Protein AF-A0AAE1U2D2-F1 (afdb_monomer)

Radius of gyration: 27.6 Å; Cα contacts (8 Å, |Δi|>4): 137; chains: 1; bounding box: 55×60×95 Å

Solvent-accessible surface area (backbone atoms only — not comparable to full-atom values): 10881 Å² total; per-residue (Å²): 141,80,88,83,80,83,82,82,84,78,82,82,79,81,81,82,78,81,80,82,78,80,83,79,73,78,79,75,81,86,69,84,78,58,71,72,62,51,48,63,61,48,75,75,65,73,87,77,73,78,90,61,97,84,72,88,67,77,56,102,72,62,47,66,44,91,69,56,68,73,55,52,52,52,40,54,52,42,50,52,50,51,72,72,45,92,54,82,14,40,41,67,72,49,60,37,75,68,49,44,68,72,34,66,42,30,30,43,99,89,66,51,39,47,51,70,27,35,49,63,21,57,77,36,52,85,33,67,46,30,68,49,70,88,49,81,59,40,60,66,72,40,25,84,48,44,53,66,42,46,20,62,74,59,73,68,54,40,101,84,62,75,80,80,76,92,125

Mean predicted aligned error: 16.48 Å

Nearest PDB structures (foldseek):
  4bg4-assembly1_A  TM=9.443E-01  e=2.187E-10  Penaeus vannamei
  4am1-assembly1_A  TM=9.510E-01  e=2.985E-10  Penaeus vannamei
  1rl9-assembly1_A  TM=9.315E-01  e=4.616E-10  Limulus polyphemus
  3m10-assembly2_B  TM=9.271E-01  e=5.228E-10  Limulus polyphemus
  7vcj-assembly1_A  TM=9.251E-01  e=1.507E-09  Daphnia magna

pLDDT: mean 75.34, std 21.2, range [31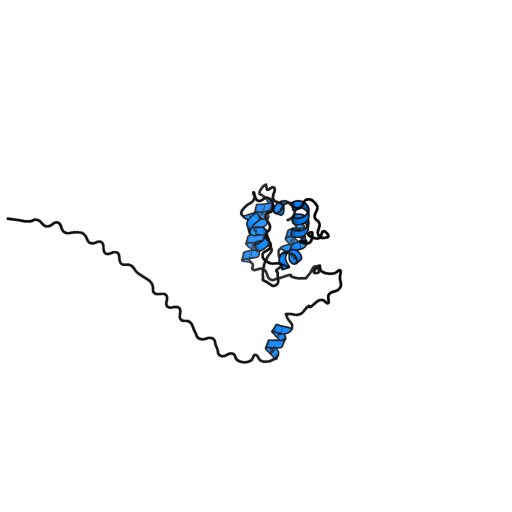.97, 97.81]

InterPro domains:
  IPR000749 ATP:guanido phosphotransferase [PTHR11547] (71-161)
  IPR022413 ATP:guanido phosphotransferase, N-terminal [PF02807] (87-150)
  IPR022413 ATP:guanido phosphotransferase, N-terminal [PS51509] (71-155)
  IPR036802 ATP:guanido phosphotransferase, N-terminal domain superfamily [G3DSA:1.10.135.10] (66-158)
  IPR036802 ATP:guanido phosphotransferase, N-terminal domain superfamily [SSF48034] (76-164)

Structure (mmCIF, N/CA/C/O backbone):
data_AF-A0AAE1U2D2-F1
#
_entry.id   AF-A0AAE1U2D2-F1
#
loop_
_atom_site.group_PDB
_atom_site.id
_atom_site.type_symbol
_atom_site.label_atom_id
_atom_site.label_alt_id
_atom_site.label_comp_id
_atom_site.label_asym_id
_atom_site.label_entity_id
_atom_site.label_seq_id
_atom_site.pdbx_PDB_ins_code
_atom_site.Cartn_x
_atom_site.Cartn_y
_atom_site.Cartn_z
_atom_site.occupancy
_atom_site.B_iso_or_equiv
_atom_site.auth_seq_id
_atom_site.auth_comp_id
_atom_site.auth_asym_id
_atom_site.auth_atom_id
_atom_site.pdbx_PDB_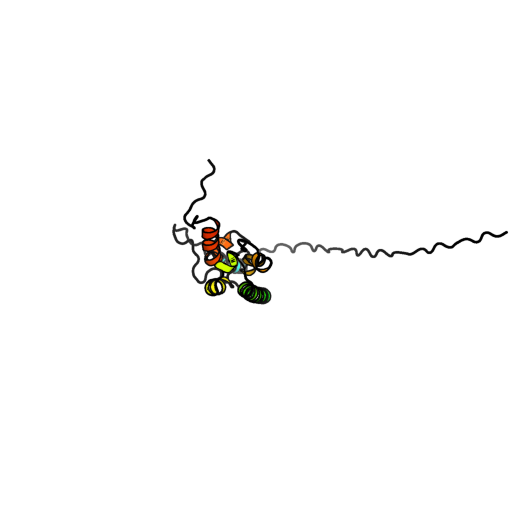model_num
ATOM 1 N N . MET A 1 1 ? 11.441 -50.354 69.994 1.00 47.31 1 MET A N 1
ATOM 2 C CA . MET A 1 1 ? 10.664 -49.147 70.373 1.00 47.31 1 MET A CA 1
ATOM 3 C C . MET A 1 1 ? 11.473 -47.948 69.880 1.00 47.31 1 MET A C 1
ATOM 5 O O . MET A 1 1 ? 12.614 -47.870 70.281 1.00 47.31 1 MET A O 1
ATOM 9 N N . ARG A 1 2 ? 11.083 -47.049 68.975 1.00 54.41 2 ARG A N 1
ATOM 10 C CA . ARG A 1 2 ? 9.817 -46.643 68.348 1.00 54.41 2 ARG A CA 1
ATOM 11 C C . ARG A 1 2 ? 10.157 -46.201 66.910 1.00 54.41 2 ARG A C 1
ATOM 13 O O . ARG A 1 2 ? 11.210 -45.615 66.691 1.00 54.41 2 ARG A O 1
ATOM 20 N N . ARG A 1 3 ? 9.289 -46.511 65.943 1.00 49.44 3 ARG A N 1
ATOM 21 C CA . ARG A 1 3 ? 9.366 -45.995 64.567 1.00 49.44 3 ARG A CA 1
ATOM 22 C C . ARG A 1 3 ? 8.829 -44.559 64.582 1.00 49.44 3 ARG A C 1
ATOM 24 O O . ARG A 1 3 ? 7.701 -44.368 65.025 1.00 49.44 3 ARG A O 1
ATOM 31 N N . CYS A 1 4 ? 9.600 -43.583 64.111 1.00 51.56 4 CYS A N 1
ATOM 32 C CA . CYS A 1 4 ? 9.091 -42.246 63.804 1.00 51.56 4 CYS A CA 1
ATOM 33 C C . CYS A 1 4 ? 8.852 -42.183 62.293 1.00 51.56 4 CYS A C 1
ATOM 35 O O . CYS A 1 4 ? 9.794 -42.238 61.507 1.00 51.56 4 CYS A O 1
ATOM 37 N N . ALA A 1 5 ? 7.576 -42.174 61.912 1.00 54.81 5 ALA A N 1
ATOM 38 C CA . ALA A 1 5 ? 7.111 -42.069 60.539 1.00 54.81 5 ALA A CA 1
ATOM 39 C C . ALA A 1 5 ? 7.209 -40.609 60.069 1.00 54.81 5 ALA A C 1
ATOM 41 O O . ALA A 1 5 ? 6.668 -39.715 60.718 1.00 54.81 5 ALA A O 1
ATOM 42 N N . GLY A 1 6 ? 7.897 -40.373 58.951 1.00 49.12 6 GLY A N 1
ATOM 43 C CA . GLY A 1 6 ? 7.838 -39.108 58.223 1.00 49.12 6 GLY A CA 1
ATOM 44 C C . GLY A 1 6 ? 6.530 -39.037 57.439 1.00 49.12 6 GLY A C 1
ATOM 45 O O . GLY A 1 6 ? 6.236 -39.924 56.642 1.00 49.12 6 GLY A O 1
ATOM 46 N N . VAL A 1 7 ? 5.730 -38.010 57.708 1.00 57.44 7 VAL A N 1
ATOM 47 C CA . VAL A 1 7 ? 4.459 -37.737 57.028 1.00 57.44 7 VAL A CA 1
ATOM 48 C C . VAL A 1 7 ? 4.761 -37.118 55.655 1.00 57.44 7 VAL A C 1
ATOM 50 O O . VAL A 1 7 ? 5.432 -36.086 55.615 1.00 57.44 7 VAL A O 1
ATOM 53 N N . PRO A 1 8 ? 4.297 -37.691 54.530 1.00 58.03 8 PRO A N 1
ATOM 54 C CA . PRO A 1 8 ? 4.425 -37.041 53.232 1.00 58.03 8 PRO A CA 1
ATOM 55 C C . PRO A 1 8 ? 3.386 -35.919 53.081 1.00 58.03 8 PRO A C 1
ATOM 57 O O . PRO A 1 8 ? 2.178 -36.144 53.158 1.00 58.03 8 PRO A O 1
ATOM 60 N N . ILE A 1 9 ? 3.872 -34.702 52.838 1.00 58.00 9 ILE A N 1
ATOM 61 C CA . ILE A 1 9 ? 3.078 -33.548 52.400 1.00 58.00 9 ILE A CA 1
ATOM 62 C C . ILE A 1 9 ? 2.506 -33.826 51.004 1.00 58.00 9 ILE A C 1
ATOM 64 O O . ILE A 1 9 ? 3.227 -33.861 50.012 1.00 58.00 9 ILE A O 1
ATOM 68 N N . THR A 1 10 ? 1.198 -34.070 50.934 1.00 56.19 10 THR A N 1
ATOM 69 C CA . THR A 1 10 ? 0.476 -34.249 49.669 1.00 56.19 10 THR A CA 1
ATOM 70 C C . THR A 1 10 ? -0.016 -32.885 49.196 1.00 56.19 10 THR A C 1
ATOM 72 O O . THR A 1 10 ? -0.953 -32.327 49.761 1.00 56.19 10 THR A O 1
ATOM 75 N N . THR A 1 11 ? 0.633 -32.332 48.173 1.00 56.34 11 THR A N 1
ATOM 76 C CA . THR A 1 11 ? 0.163 -31.140 47.458 1.00 56.34 11 THR A CA 1
ATOM 77 C C . THR A 1 11 ? -0.962 -31.553 46.511 1.00 56.34 11 THR A C 1
ATOM 79 O O . THR A 1 11 ? -0.711 -32.121 45.450 1.00 56.34 11 THR A O 1
ATOM 82 N N . THR A 1 12 ? -2.210 -31.292 46.891 1.00 55.25 12 THR A N 1
ATOM 83 C CA . THR A 1 12 ? -3.373 -31.502 46.021 1.00 55.25 12 THR A CA 1
ATOM 84 C C . THR A 1 12 ? -3.404 -30.413 44.948 1.00 55.25 12 THR A C 1
ATOM 86 O O . THR A 1 12 ? -3.748 -29.267 45.230 1.00 55.25 12 THR A O 1
ATOM 89 N N . ILE A 1 13 ? -3.036 -30.754 43.711 1.00 57.56 13 ILE A N 1
ATOM 90 C CA . ILE A 1 13 ? -3.276 -29.902 42.540 1.00 57.56 13 ILE A CA 1
ATOM 91 C C . ILE A 1 13 ? -4.712 -30.163 42.080 1.00 57.56 13 ILE A C 1
ATOM 93 O O . ILE A 1 13 ? -5.006 -31.193 41.480 1.00 57.56 13 ILE A O 1
ATOM 97 N N . THR A 1 14 ? -5.616 -29.235 42.387 1.00 55.44 14 THR A N 1
ATOM 98 C CA . THR A 1 14 ? -6.986 -29.236 41.864 1.00 55.44 14 THR A CA 1
ATOM 99 C C . THR A 1 14 ? -6.949 -28.804 40.400 1.00 55.44 14 THR A C 1
ATOM 101 O O . THR A 1 14 ? -6.824 -27.618 40.097 1.00 55.44 14 THR A O 1
ATOM 104 N N . THR A 1 15 ? -7.045 -29.754 39.472 1.00 54.75 15 THR A N 1
ATOM 105 C CA . THR A 1 15 ? -7.281 -29.457 38.057 1.00 54.75 15 THR A CA 1
ATOM 106 C C . THR A 1 15 ? -8.743 -29.058 37.864 1.00 54.75 15 THR A C 1
ATOM 108 O O . THR A 1 15 ? -9.654 -29.879 37.884 1.00 54.75 15 THR A O 1
ATOM 111 N N . ILE A 1 16 ? -8.977 -27.761 37.684 1.00 60.50 16 ILE A N 1
ATOM 112 C CA . ILE A 1 16 ? -10.243 -27.223 37.178 1.00 60.50 16 ILE A CA 1
ATOM 113 C C . ILE A 1 16 ? -10.236 -27.398 35.660 1.00 60.50 16 ILE A C 1
ATOM 115 O O . ILE A 1 16 ? -9.596 -26.634 34.941 1.00 60.50 16 ILE A O 1
ATOM 119 N N . THR A 1 17 ? -10.909 -28.433 35.164 1.00 51.81 17 THR A N 1
ATOM 120 C CA . THR A 1 17 ? -11.171 -28.589 33.729 1.00 51.81 17 THR A CA 1
ATOM 121 C C . THR A 1 17 ? -12.574 -28.068 33.446 1.00 51.81 17 THR A C 1
ATOM 123 O O . THR A 1 17 ? -13.575 -28.728 33.718 1.00 51.81 17 THR A O 1
ATOM 126 N N . THR A 1 18 ? -12.651 -26.838 32.946 1.00 51.75 18 THR A N 1
ATOM 127 C CA . THR A 1 18 ? -13.898 -26.202 32.516 1.00 51.75 18 THR A CA 1
ATOM 128 C C . THR A 1 18 ? -14.458 -26.970 31.320 1.00 51.75 18 THR A C 1
ATOM 130 O O . THR A 1 18 ? -13.858 -26.987 30.248 1.00 51.75 18 THR A O 1
ATOM 133 N N . THR A 1 19 ? -15.599 -27.634 31.498 1.00 54.75 19 THR A N 1
ATOM 134 C CA . THR A 1 19 ? -16.337 -28.252 30.390 1.00 54.75 19 THR A CA 1
ATOM 135 C C . THR A 1 19 ? -17.136 -27.157 29.689 1.00 54.75 19 THR A C 1
ATOM 137 O O . THR A 1 19 ? -18.183 -26.736 30.174 1.00 54.75 19 THR A O 1
ATOM 140 N N . THR A 1 20 ? -16.624 -26.655 28.566 1.00 54.50 20 THR A N 1
ATOM 141 C CA . THR A 1 20 ? -17.376 -25.765 27.673 1.00 54.50 20 THR A CA 1
ATOM 142 C C . THR A 1 20 ? -18.383 -26.603 26.888 1.00 54.50 20 THR A C 1
ATOM 144 O O . THR A 1 20 ? -18.056 -27.180 25.855 1.00 54.50 20 THR A O 1
ATOM 147 N N . THR A 1 21 ? -19.619 -26.688 27.376 1.00 53.06 21 THR A N 1
ATOM 148 C CA . THR A 1 21 ? -20.742 -27.211 26.589 1.00 53.06 21 THR A CA 1
ATOM 149 C C . THR A 1 21 ? -21.152 -26.149 25.569 1.00 53.06 21 THR A C 1
ATOM 151 O O . THR A 1 21 ? -21.795 -25.162 25.919 1.00 53.06 21 THR A O 1
ATOM 154 N N . ILE A 1 22 ? -20.780 -26.337 24.301 1.00 59.41 22 ILE A N 1
ATOM 155 C CA . ILE A 1 22 ? -21.344 -25.569 23.186 1.00 59.41 22 ILE A CA 1
ATOM 156 C C . ILE A 1 22 ? -22.785 -26.059 22.987 1.00 59.41 22 ILE A C 1
ATOM 158 O O . ILE A 1 22 ? -23.014 -27.161 22.491 1.00 59.41 22 ILE A O 1
ATOM 162 N N . LEU A 1 23 ? -23.769 -25.261 23.407 1.00 47.28 23 LEU A N 1
ATOM 163 C CA . LEU A 1 23 ? -25.170 -25.457 23.032 1.00 47.28 23 LEU A CA 1
ATOM 164 C C . LEU A 1 23 ? -25.312 -25.134 21.536 1.00 47.28 23 LEU A C 1
ATOM 166 O O . LEU A 1 23 ? -25.476 -23.979 21.152 1.00 47.28 23 LEU A O 1
ATOM 170 N N . GLN A 1 24 ? -25.222 -26.157 20.686 1.00 52.19 24 GLN A N 1
ATOM 171 C CA . GLN A 1 24 ? -25.564 -26.046 19.270 1.00 52.19 24 GLN A CA 1
ATOM 172 C C . GLN A 1 24 ? -27.090 -25.918 19.156 1.00 52.19 24 GLN A C 1
ATOM 174 O O . GLN A 1 24 ? -27.817 -26.900 19.308 1.00 52.19 24 GLN A O 1
ATOM 179 N N . LEU A 1 25 ? -27.588 -24.702 18.932 1.00 52.31 25 LEU A N 1
ATOM 180 C CA . LEU A 1 25 ? -29.001 -24.484 18.622 1.00 52.31 25 LEU A CA 1
ATOM 181 C C . LEU A 1 25 ? -29.307 -25.068 17.229 1.00 52.31 25 LEU A C 1
ATOM 183 O O . LEU A 1 25 ? -28.498 -24.895 16.313 1.00 52.31 25 LEU A O 1
ATOM 187 N N . PRO A 1 26 ? -30.446 -25.760 17.036 1.00 50.97 26 PRO A N 1
ATOM 188 C CA . PRO A 1 26 ? -30.850 -26.206 15.710 1.00 50.97 26 PRO A CA 1
ATOM 189 C C . PRO A 1 26 ? -31.069 -24.989 14.794 1.00 50.97 26 PRO A C 1
ATOM 191 O O . PRO A 1 26 ? -31.553 -23.955 15.267 1.00 50.97 26 PRO A O 1
ATOM 194 N N . PRO A 1 27 ? -30.729 -25.085 13.495 1.00 56.62 27 PRO A N 1
ATOM 195 C CA . PRO A 1 27 ? -30.976 -23.998 12.559 1.00 56.62 27 PRO A CA 1
ATOM 196 C C . PRO A 1 27 ? -32.480 -23.682 12.523 1.00 56.62 27 PRO A C 1
ATOM 198 O O . PRO A 1 27 ? -33.296 -24.611 12.557 1.00 56.62 27 PRO A O 1
ATOM 201 N N . PRO A 1 28 ? -32.871 -22.396 12.465 1.00 55.22 28 PRO A N 1
ATOM 202 C CA . PRO A 1 28 ? -34.274 -22.038 12.336 1.00 55.22 28 PRO A CA 1
ATOM 203 C C . PRO A 1 28 ? -34.851 -22.669 11.058 1.00 55.22 28 PRO A C 1
ATOM 205 O O . PRO A 1 28 ? -34.137 -22.781 10.055 1.00 55.22 28 PRO A O 1
ATOM 208 N N . PRO A 1 29 ? -36.127 -23.090 11.067 1.00 56.38 29 PRO A N 1
ATOM 209 C CA . PRO A 1 29 ? -36.767 -23.623 9.874 1.00 56.38 29 PRO A CA 1
ATOM 210 C C . PRO A 1 29 ? -36.691 -22.581 8.755 1.00 56.38 29 PRO A C 1
ATOM 212 O O . PRO A 1 29 ? -37.059 -21.422 8.951 1.00 56.38 29 PRO A O 1
ATOM 215 N N . LEU A 1 30 ? -36.185 -22.996 7.590 1.00 50.44 30 LEU A N 1
ATOM 216 C CA . LEU A 1 30 ? -36.072 -22.148 6.407 1.00 50.44 30 LEU A CA 1
ATOM 217 C C . LEU A 1 30 ? -37.475 -21.737 5.949 1.00 50.44 30 LEU A C 1
ATOM 219 O O . LEU A 1 30 ? -38.161 -22.479 5.248 1.00 50.44 30 LEU A O 1
ATOM 223 N N . HIS A 1 31 ? -37.910 -20.551 6.362 1.00 56.72 31 HIS A N 1
ATOM 224 C CA . HIS A 1 31 ? -39.082 -19.905 5.793 1.00 56.72 31 HIS A CA 1
ATOM 225 C C . HIS A 1 31 ? -38.693 -19.333 4.419 1.00 56.72 31 HIS A C 1
ATOM 227 O O . HIS A 1 31 ? -37.670 -18.648 4.331 1.00 56.72 31 HIS A O 1
ATOM 233 N N . PRO A 1 32 ? -39.468 -19.568 3.343 1.00 61.09 32 PRO A N 1
ATOM 234 C CA . PRO A 1 32 ? -39.239 -18.892 2.071 1.00 61.09 32 PRO A CA 1
ATOM 235 C C . PRO A 1 32 ? -39.298 -17.375 2.283 1.00 61.09 32 PRO A C 1
ATOM 237 O O . PRO A 1 32 ? -40.272 -16.863 2.840 1.00 61.09 32 PRO A O 1
ATOM 240 N N . LEU A 1 33 ? -38.248 -16.661 1.875 1.00 54.12 33 LEU A N 1
ATOM 241 C CA . LEU A 1 33 ? -38.213 -15.202 1.945 1.00 54.12 33 LEU A CA 1
ATOM 242 C C . LEU A 1 33 ? -39.309 -14.619 1.045 1.00 54.12 33 LEU A C 1
ATOM 244 O O . LEU A 1 33 ? -39.501 -15.057 -0.089 1.00 54.12 33 LEU A O 1
ATOM 248 N N . LEU A 1 34 ? -40.027 -13.618 1.558 1.00 50.84 34 LEU A N 1
ATOM 249 C CA . LEU A 1 34 ? -41.009 -12.868 0.779 1.00 50.84 34 LEU A CA 1
ATOM 250 C C . LEU A 1 34 ? -40.313 -12.181 -0.418 1.00 50.84 34 LEU A C 1
ATOM 252 O O . LEU A 1 34 ? -39.222 -11.629 -0.240 1.00 50.84 34 LEU A O 1
ATOM 256 N N . PRO A 1 35 ? -40.942 -12.137 -1.610 1.00 54.31 35 PRO A N 1
ATOM 257 C CA . PRO A 1 35 ? -40.322 -11.632 -2.844 1.00 54.31 35 PRO A CA 1
ATOM 258 C C . PRO A 1 35 ? -39.718 -10.220 -2.742 1.00 54.31 35 PRO A C 1
ATOM 260 O O . PRO A 1 35 ? -38.750 -9.903 -3.428 1.00 54.31 35 PRO A O 1
ATOM 263 N N . SER A 1 36 ? -40.244 -9.370 -1.857 1.00 47.50 36 SER A N 1
ATOM 264 C CA . SER A 1 36 ? -39.773 -7.994 -1.646 1.00 47.50 36 SER A CA 1
ATOM 265 C C . SER A 1 36 ? -38.420 -7.892 -0.927 1.00 47.50 36 SER A C 1
ATOM 267 O O . SER A 1 36 ? -37.679 -6.932 -1.154 1.00 47.50 36 SER A O 1
ATOM 269 N N . GLN A 1 37 ? -38.069 -8.883 -0.100 1.00 50.56 37 GLN A N 1
ATOM 270 C CA . GLN A 1 37 ? -36.742 -9.001 0.525 1.00 50.56 37 GLN A CA 1
ATOM 271 C C . GLN A 1 37 ? -35.722 -9.565 -0.473 1.00 50.56 37 GLN A C 1
ATOM 273 O O . GLN A 1 37 ? -34.566 -9.152 -0.495 1.00 50.56 37 GLN A O 1
ATOM 278 N N . GLN A 1 38 ? -36.180 -10.437 -1.375 1.00 52.25 38 GLN A N 1
ATOM 279 C CA . GLN A 1 38 ? -35.369 -10.947 -2.477 1.00 52.25 38 GLN A CA 1
ATOM 280 C C . GLN A 1 38 ? -35.006 -9.833 -3.466 1.00 52.25 38 GLN A C 1
ATOM 282 O O . GLN A 1 38 ? -33.873 -9.776 -3.929 1.00 52.25 38 GLN A O 1
ATOM 287 N N . GLN A 1 39 ? -35.922 -8.893 -3.723 1.00 46.34 39 GLN A N 1
ATOM 288 C CA . GLN A 1 39 ? -35.641 -7.738 -4.576 1.00 46.34 39 GLN A CA 1
ATOM 289 C C . GLN A 1 39 ? -34.572 -6.810 -3.993 1.00 46.34 39 GLN A C 1
ATOM 291 O O . GLN A 1 39 ? -33.722 -6.389 -4.763 1.00 46.34 39 GLN A O 1
ATOM 296 N N . HIS A 1 40 ? -34.550 -6.554 -2.677 1.00 45.09 40 HIS A N 1
ATOM 297 C CA . HIS A 1 40 ? -33.518 -5.712 -2.041 1.00 45.09 40 HIS A CA 1
ATOM 298 C C . HIS A 1 40 ? -32.123 -6.364 -1.986 1.00 45.09 40 HIS A C 1
ATOM 300 O O . HIS A 1 40 ? -31.103 -5.677 -1.947 1.00 45.09 40 HIS A O 1
ATOM 306 N N . GLN A 1 41 ? -32.064 -7.696 -1.997 1.00 47.28 41 GLN A N 1
ATOM 307 C CA . GLN A 1 41 ? -30.797 -8.428 -2.062 1.00 47.28 41 GLN A CA 1
ATOM 308 C C . GLN A 1 41 ? -30.328 -8.659 -3.513 1.00 47.28 41 GLN A C 1
ATOM 310 O O . GLN A 1 41 ? -29.132 -8.796 -3.768 1.00 47.28 41 GLN A O 1
ATOM 315 N N . TYR A 1 42 ? -31.265 -8.664 -4.468 1.00 34.84 42 TYR A N 1
ATOM 316 C CA . TYR A 1 42 ? -31.001 -8.812 -5.901 1.00 34.84 42 TYR A CA 1
ATOM 317 C C . TYR A 1 42 ? -30.619 -7.484 -6.572 1.00 34.84 42 TYR A C 1
ATOM 319 O O . TYR A 1 42 ? -29.761 -7.458 -7.447 1.00 34.84 42 TYR A O 1
ATOM 327 N N . ASN A 1 43 ? -31.184 -6.357 -6.136 1.00 48.38 43 ASN A N 1
ATOM 328 C CA . ASN A 1 43 ? -30.872 -5.039 -6.703 1.00 48.38 43 ASN A CA 1
ATOM 329 C C . ASN A 1 43 ? -29.582 -4.400 -6.149 1.00 48.38 43 ASN A C 1
ATOM 331 O O . ASN A 1 43 ? -29.167 -3.361 -6.652 1.00 48.38 43 ASN A O 1
ATOM 335 N N . SER A 1 44 ? -28.919 -5.031 -5.178 1.00 48.50 44 SER A N 1
ATOM 336 C CA . SER A 1 44 ? -27.567 -4.666 -4.730 1.00 48.50 44 SER A CA 1
ATOM 337 C C . SER A 1 44 ? -26.460 -5.480 -5.418 1.00 48.50 44 SER A C 1
ATOM 339 O O . SER A 1 44 ? -25.287 -5.178 -5.233 1.00 48.50 44 SER A O 1
ATOM 341 N N . ASN A 1 45 ? -26.808 -6.467 -6.256 1.00 50.03 45 ASN A N 1
ATOM 342 C CA . ASN A 1 45 ? -25.851 -7.368 -6.902 1.00 50.03 45 ASN A CA 1
ATOM 343 C C . ASN A 1 45 ? -26.204 -7.640 -8.370 1.00 50.03 45 ASN A C 1
ATOM 345 O O . ASN A 1 45 ? -26.511 -8.770 -8.713 1.00 50.03 45 ASN A O 1
ATOM 349 N N . THR A 1 46 ? -26.130 -6.630 -9.238 1.00 45.19 46 THR A N 1
ATOM 350 C CA . THR A 1 46 ? -25.739 -6.808 -10.651 1.00 45.19 46 THR A CA 1
ATOM 351 C C . THR A 1 46 ? -25.531 -5.439 -11.292 1.00 45.19 46 THR A C 1
ATOM 353 O O . THR A 1 46 ? -26.443 -4.886 -11.902 1.00 45.19 46 THR A O 1
ATOM 356 N N . HIS A 1 47 ? -24.307 -4.924 -11.230 1.00 43.16 47 HIS A N 1
ATOM 357 C CA . HIS A 1 47 ? -23.776 -4.150 -12.351 1.00 43.16 47 HIS A CA 1
ATOM 358 C C . HIS A 1 47 ? -22.893 -5.092 -13.164 1.00 43.16 47 HIS A C 1
ATOM 360 O O . HIS A 1 47 ? -21.669 -5.024 -13.123 1.00 43.16 47 HIS A O 1
ATOM 366 N N . LEU A 1 48 ? -23.519 -6.063 -13.838 1.00 43.12 48 LEU A N 1
ATOM 367 C CA . LEU A 1 48 ? -22.812 -6.856 -14.839 1.00 43.12 48 LEU A CA 1
ATOM 368 C C . LEU A 1 48 ? -22.601 -5.957 -16.055 1.00 43.12 48 LEU A C 1
ATOM 370 O O . LEU A 1 48 ? -23.445 -5.881 -16.949 1.00 43.12 48 LEU A O 1
ATOM 374 N N . HIS A 1 49 ? -21.482 -5.235 -16.045 1.00 41.03 49 HIS A N 1
ATOM 375 C CA . HIS A 1 49 ? -21.014 -4.490 -17.202 1.00 41.03 49 HIS A CA 1
ATOM 376 C C . HIS A 1 49 ? -20.796 -5.474 -18.353 1.00 41.03 49 HIS A C 1
ATOM 378 O O . HIS A 1 49 ? -20.015 -6.423 -18.250 1.00 41.03 49 HIS A O 1
ATOM 384 N N . GLN A 1 50 ? -21.523 -5.263 -19.448 1.00 35.25 50 GLN A N 1
ATOM 385 C CA . GLN A 1 50 ? -21.358 -6.030 -20.673 1.00 35.25 50 GLN A CA 1
ATOM 386 C C . GLN A 1 50 ? -19.913 -5.905 -21.160 1.00 35.25 50 GLN A C 1
ATOM 388 O O . GLN A 1 50 ? -19.340 -4.818 -21.222 1.00 35.25 50 GLN A O 1
ATOM 393 N N . HIS A 1 51 ? -19.334 -7.060 -21.463 1.00 31.97 51 HIS A N 1
ATOM 394 C CA . HIS A 1 51 ? -17.928 -7.256 -21.770 1.00 31.97 51 HIS A CA 1
ATOM 395 C C . HIS A 1 51 ? -17.593 -6.670 -23.152 1.00 31.97 51 HIS A C 1
ATOM 397 O O . HIS A 1 51 ? -17.692 -7.351 -24.172 1.00 31.97 51 HIS A O 1
ATOM 403 N N . LEU A 1 52 ? -17.217 -5.389 -23.189 1.00 32.75 52 LEU A N 1
ATOM 404 C CA . LEU A 1 52 ? -16.507 -4.791 -24.318 1.00 32.75 52 LEU A CA 1
ATOM 405 C C . LEU A 1 52 ? -14.993 -4.931 -24.078 1.00 32.75 52 LEU A C 1
ATOM 407 O O . LEU A 1 52 ? -14.526 -4.636 -22.974 1.00 32.75 52 LEU A O 1
ATOM 411 N N . PRO A 1 53 ? -14.198 -5.354 -25.078 1.00 35.38 53 PRO A N 1
ATOM 412 C CA . PRO A 1 53 ? -12.747 -5.400 -24.944 1.00 35.38 53 PRO A CA 1
ATOM 413 C C . PRO A 1 53 ? -12.206 -3.964 -24.878 1.00 35.38 53 PRO A C 1
ATOM 415 O O . PRO A 1 53 ? -12.107 -3.289 -25.900 1.00 35.38 53 PRO A O 1
ATOM 418 N N . GLY A 1 54 ? -11.888 -3.476 -23.674 1.00 40.34 54 GLY A N 1
ATOM 419 C CA . GLY A 1 54 ? -11.209 -2.185 -23.498 1.00 40.34 54 GLY A CA 1
ATOM 420 C C . GLY A 1 54 ? -11.538 -1.367 -22.245 1.00 40.34 54 GLY A C 1
ATOM 421 O O . GLY A 1 54 ? -10.861 -0.371 -22.015 1.00 40.34 54 GLY A O 1
ATOM 422 N N . THR A 1 55 ? -12.517 -1.748 -21.416 1.00 34.75 55 THR A N 1
ATOM 423 C CA . THR A 1 55 ? -12.911 -0.957 -20.225 1.00 34.75 55 THR A CA 1
ATOM 424 C C . THR A 1 55 ? -12.940 -1.798 -18.944 1.00 34.75 55 THR A C 1
ATOM 426 O O . THR A 1 55 ? -13.939 -1.841 -18.237 1.00 34.75 55 THR A O 1
ATOM 429 N N . TYR A 1 56 ? -11.848 -2.504 -18.642 1.00 42.53 56 TYR A N 1
ATOM 430 C CA . TYR A 1 56 ? -11.707 -3.307 -17.412 1.00 42.53 56 TYR A CA 1
ATOM 431 C C . TYR A 1 56 ? -11.276 -2.482 -16.181 1.00 42.53 56 TYR A C 1
ATOM 433 O O . TYR A 1 56 ? -10.957 -3.013 -15.123 1.00 42.53 56 TYR A O 1
ATOM 441 N N . TYR A 1 57 ? -11.247 -1.161 -16.307 1.00 46.47 57 TYR A N 1
ATOM 442 C CA . TYR A 1 57 ? -10.780 -0.267 -15.263 1.00 46.47 57 TYR A CA 1
ATOM 443 C C . TYR A 1 57 ? -11.982 0.453 -14.659 1.00 46.47 57 TYR A C 1
ATOM 445 O O . TYR A 1 57 ? -12.543 1.341 -15.296 1.00 46.47 57 TYR A O 1
ATOM 453 N N . GLY A 1 58 ? -12.372 0.046 -13.445 1.00 53.41 58 GLY A N 1
ATOM 454 C CA . GLY A 1 58 ? -13.407 0.717 -12.654 1.00 53.41 58 GLY A CA 1
ATOM 455 C C . GLY A 1 58 ? -13.179 2.230 -12.603 1.00 53.41 58 GLY A C 1
ATOM 456 O O . GLY A 1 58 ? -12.026 2.691 -12.571 1.00 53.41 58 GLY A O 1
ATOM 457 N N . GLY A 1 59 ? -14.280 2.976 -12.678 1.00 55.00 59 GLY A N 1
ATOM 458 C CA . GLY A 1 59 ? -14.319 4.430 -12.628 1.00 55.00 59 GLY A CA 1
ATOM 459 C C . GLY A 1 59 ? -13.938 4.975 -11.253 1.00 55.00 59 GLY A C 1
ATOM 460 O O . GLY A 1 59 ? -13.796 4.239 -10.279 1.00 55.00 59 GLY A O 1
ATOM 461 N N . GLU A 1 60 ? -13.781 6.296 -11.163 1.00 58.59 60 GLU A N 1
ATOM 462 C CA . GLU A 1 60 ? -13.291 6.979 -9.957 1.00 58.59 60 GLU A CA 1
ATOM 463 C C . GLU A 1 60 ? -14.165 6.745 -8.708 1.00 58.59 60 GLU A C 1
ATOM 465 O O . GLU A 1 60 ? -13.688 6.926 -7.591 1.00 58.59 60 GLU A O 1
ATOM 470 N N . GLU A 1 61 ? -15.400 6.265 -8.852 1.00 61.16 61 GLU A N 1
ATOM 471 C CA . GLU A 1 61 ? -16.326 6.000 -7.741 1.00 61.16 61 GLU A CA 1
ATOM 472 C C . GLU A 1 61 ? -16.510 4.501 -7.427 1.00 61.16 61 GLU A C 1
ATOM 474 O O . GLU A 1 61 ? -17.048 4.154 -6.375 1.00 61.16 61 GLU A O 1
ATOM 479 N N . ASP A 1 62 ? -15.997 3.599 -8.272 1.00 63.50 62 ASP A N 1
ATOM 480 C CA . ASP A 1 62 ? -16.224 2.156 -8.131 1.00 63.50 62 ASP A CA 1
ATOM 481 C C . ASP A 1 62 ? -15.441 1.565 -6.943 1.00 63.50 62 ASP A C 1
ATOM 483 O O . ASP A 1 62 ? -14.255 1.836 -6.752 1.00 63.50 62 ASP A O 1
ATOM 487 N N . GLY A 1 63 ? -16.101 0.760 -6.106 1.00 67.00 63 GLY A N 1
ATOM 488 C CA . GLY A 1 63 ? -15.467 0.093 -4.958 1.00 67.00 63 GLY A CA 1
ATOM 489 C C . GLY A 1 63 ? -15.189 0.993 -3.752 1.00 67.00 63 GLY A C 1
ATOM 490 O O . GLY A 1 63 ? -14.413 0.628 -2.870 1.00 67.00 63 GLY A O 1
ATOM 491 N N . MET A 1 64 ? -15.803 2.177 -3.684 1.00 77.12 64 MET A N 1
ATOM 492 C CA . MET A 1 64 ? -15.761 3.011 -2.486 1.00 77.12 64 MET A CA 1
ATOM 493 C C . MET A 1 64 ? -16.647 2.403 -1.390 1.00 77.12 64 MET A C 1
ATOM 495 O O . MET A 1 64 ? -17.874 2.424 -1.479 1.00 77.12 64 MET A O 1
ATOM 499 N N . GLY A 1 65 ? -16.023 1.845 -0.353 1.00 79.94 65 GLY A N 1
ATOM 500 C CA . GLY A 1 65 ? -16.711 1.138 0.725 1.00 79.94 65 GLY A CA 1
ATOM 501 C C . GLY A 1 65 ? -16.658 1.871 2.063 1.00 79.94 65 GLY A C 1
ATOM 502 O O . GLY A 1 65 ? -15.878 2.801 2.284 1.00 79.94 65 GLY A O 1
ATOM 503 N N . THR A 1 66 ? -17.492 1.424 3.004 1.00 84.31 66 THR A N 1
ATOM 504 C CA . THR A 1 66 ? -17.396 1.876 4.397 1.00 84.31 66 THR A CA 1
ATOM 505 C C . THR A 1 66 ? -16.283 1.096 5.086 1.00 84.31 66 THR A C 1
ATOM 507 O O . THR A 1 66 ? -16.455 -0.071 5.427 1.00 84.31 66 THR A O 1
ATOM 510 N N . VAL A 1 67 ? -15.139 1.744 5.302 1.00 88.62 67 VAL A N 1
ATOM 511 C CA . VAL A 1 67 ? -14.038 1.189 6.096 1.00 88.62 67 VAL A CA 1
ATOM 512 C C . VAL A 1 67 ? -14.291 1.502 7.579 1.00 88.62 67 VAL A C 1
ATOM 514 O O . VAL A 1 67 ? -14.519 2.668 7.910 1.00 88.62 67 VAL A O 1
ATOM 517 N N . PRO A 1 68 ? -14.248 0.508 8.487 1.00 91.50 68 PRO A N 1
ATOM 518 C CA . PRO A 1 68 ? -14.367 0.740 9.923 1.00 91.50 68 PRO A CA 1
ATOM 519 C C . PRO A 1 68 ? -13.362 1.780 10.435 1.00 91.50 68 PRO A C 1
ATOM 521 O O . PRO A 1 68 ? -12.185 1.744 10.075 1.00 91.50 68 PRO A O 1
ATOM 524 N N . GLU A 1 69 ? -13.794 2.653 11.347 1.00 93.31 69 GLU A N 1
ATOM 525 C CA . GLU A 1 69 ? -12.963 3.741 11.891 1.00 93.31 69 GLU A CA 1
ATOM 526 C C . GLU A 1 69 ? -11.642 3.233 12.495 1.00 93.31 69 GLU A C 1
ATOM 528 O O . GLU A 1 69 ? -10.579 3.814 12.296 1.00 93.31 69 GLU A O 1
ATOM 533 N N . ALA A 1 70 ? -11.682 2.082 13.175 1.00 94.94 70 ALA A N 1
ATOM 534 C CA . ALA A 1 70 ? -10.488 1.455 13.735 1.00 94.94 70 ALA A CA 1
ATOM 535 C C . ALA A 1 70 ? -9.460 1.058 12.658 1.00 94.94 70 ALA A C 1
ATOM 537 O O . ALA A 1 70 ? -8.257 1.156 12.898 1.00 94.94 70 ALA A O 1
ATOM 538 N N . ILE A 1 71 ? -9.918 0.628 11.477 1.00 94.81 71 ILE A N 1
ATOM 539 C CA . ILE A 1 71 ? -9.051 0.280 10.343 1.00 94.81 71 ILE A CA 1
ATOM 540 C C . ILE A 1 71 ? -8.481 1.554 9.719 1.00 94.81 71 ILE A C 1
ATOM 542 O O . ILE A 1 71 ? -7.271 1.626 9.521 1.00 94.81 71 ILE A O 1
ATOM 546 N N . MET A 1 72 ? -9.311 2.580 9.499 1.00 94.62 72 MET A N 1
ATOM 547 C CA . MET A 1 72 ? -8.862 3.882 8.981 1.00 94.62 72 MET A CA 1
ATOM 548 C C . MET A 1 72 ? -7.778 4.504 9.864 1.00 94.62 72 MET A C 1
ATOM 550 O O . MET A 1 72 ? -6.732 4.914 9.364 1.00 94.62 72 MET A O 1
ATOM 554 N N . LYS A 1 73 ? -7.976 4.499 11.185 1.00 96.50 73 LYS A N 1
ATOM 555 C CA . LYS A 1 73 ? -6.991 5.014 12.142 1.00 96.50 73 LYS A CA 1
ATOM 556 C C . LYS A 1 73 ? -5.658 4.266 12.058 1.00 96.50 73 LYS A C 1
ATOM 558 O O . LYS A 1 73 ? -4.610 4.901 11.968 1.00 96.50 73 LYS A O 1
ATOM 563 N N . ARG A 1 74 ? -5.687 2.927 12.042 1.00 96.62 74 ARG A N 1
ATOM 564 C CA . ARG A 1 74 ? -4.468 2.103 11.908 1.00 96.62 74 ARG A CA 1
ATOM 565 C C . ARG A 1 74 ? -3.773 2.331 10.568 1.00 96.62 74 ARG A C 1
ATOM 567 O O . ARG A 1 74 ? -2.548 2.364 10.519 1.00 96.62 74 ARG A O 1
ATOM 574 N N . LEU A 1 75 ? -4.548 2.508 9.502 1.00 96.94 75 LEU A N 1
ATOM 575 C CA . LEU A 1 75 ? -4.044 2.791 8.165 1.00 96.94 75 LEU A CA 1
ATOM 576 C C . LEU A 1 75 ? -3.318 4.143 8.107 1.00 96.94 75 LEU A C 1
ATOM 578 O O . LEU A 1 75 ? -2.207 4.212 7.588 1.00 96.94 75 LEU A O 1
ATOM 582 N N . GLU A 1 76 ? -3.903 5.206 8.662 1.00 96.81 76 GLU A N 1
ATOM 583 C CA . GLU A 1 76 ? -3.281 6.538 8.681 1.00 96.81 76 GLU A CA 1
ATOM 584 C C . GLU A 1 76 ? -2.043 6.599 9.588 1.00 96.81 76 GLU A C 1
ATOM 586 O O . GLU A 1 76 ? -1.031 7.200 9.216 1.00 96.81 76 GLU A O 1
ATOM 591 N N . GLU A 1 77 ? -2.087 5.947 10.753 1.00 97.25 77 GLU A N 1
ATOM 592 C CA . GLU A 1 77 ? -0.930 5.815 11.648 1.00 97.25 77 GLU A CA 1
ATOM 593 C C . GLU A 1 77 ? 0.214 5.054 10.971 1.00 97.25 77 GLU A C 1
ATOM 595 O O . GLU A 1 77 ? 1.337 5.560 10.915 1.00 97.25 77 GLU A O 1
ATOM 600 N N . GLY A 1 78 ? -0.086 3.896 10.381 1.00 96.50 78 GLY A N 1
ATOM 601 C CA . GLY A 1 78 ? 0.891 3.086 9.662 1.00 96.50 78 GLY A CA 1
ATOM 602 C C . GLY A 1 78 ? 1.481 3.809 8.453 1.00 96.50 78 GLY A C 1
ATOM 603 O O . GLY A 1 78 ? 2.693 3.788 8.249 1.00 96.50 78 GLY A O 1
ATOM 604 N N . TYR A 1 79 ? 0.660 4.532 7.688 1.00 96.38 79 TYR A N 1
ATOM 605 C CA . TYR A 1 79 ? 1.147 5.353 6.580 1.00 96.38 79 TYR A CA 1
ATOM 606 C C . TYR A 1 79 ? 2.107 6.451 7.059 1.00 96.38 79 TYR A C 1
ATOM 608 O O . TYR A 1 79 ? 3.170 6.649 6.468 1.00 96.38 79 TYR A O 1
ATOM 616 N N . ARG A 1 80 ? 1.784 7.139 8.160 1.00 96.56 80 ARG A N 1
ATOM 617 C CA . ARG A 1 80 ? 2.666 8.159 8.748 1.00 96.56 80 ARG A CA 1
ATOM 618 C C . ARG A 1 80 ? 4.014 7.566 9.173 1.00 96.56 80 ARG A C 1
ATOM 620 O O . ARG A 1 80 ? 5.054 8.161 8.893 1.00 96.56 80 ARG A O 1
ATOM 627 N N . GLU A 1 81 ? 4.006 6.403 9.818 1.00 95.31 81 GLU A N 1
ATOM 628 C CA . GLU A 1 81 ? 5.225 5.695 10.237 1.00 95.31 81 GLU A CA 1
ATOM 629 C C . GLU A 1 81 ? 6.058 5.208 9.047 1.00 95.31 81 GLU A C 1
ATOM 631 O O . GLU A 1 81 ? 7.283 5.375 9.040 1.00 95.31 81 GLU A O 1
ATOM 636 N N . LEU A 1 82 ? 5.401 4.692 8.004 1.00 94.44 82 LEU A N 1
ATOM 637 C CA . LEU A 1 82 ? 6.047 4.315 6.751 1.00 94.44 82 LEU A CA 1
ATOM 638 C C . LEU A 1 82 ? 6.747 5.517 6.116 1.00 94.44 82 LEU A C 1
ATOM 640 O O . LEU A 1 82 ? 7.883 5.388 5.667 1.00 94.44 82 LEU A O 1
ATOM 644 N N . GLN A 1 83 ? 6.117 6.696 6.098 1.00 93.88 83 GLN A N 1
ATOM 645 C CA . GLN A 1 83 ? 6.726 7.912 5.549 1.00 93.88 83 GLN A CA 1
ATOM 646 C C . GLN A 1 83 ? 7.920 8.395 6.387 1.00 93.88 83 GLN A C 1
ATOM 648 O O . GLN A 1 83 ? 8.938 8.789 5.813 1.00 93.88 83 GLN A O 1
ATOM 653 N N . ALA A 1 84 ? 7.853 8.273 7.714 1.00 94.38 84 ALA A N 1
ATOM 654 C CA . ALA A 1 84 ? 8.945 8.646 8.614 1.00 94.38 84 ALA A CA 1
ATOM 655 C C . ALA A 1 84 ? 10.151 7.686 8.555 1.00 94.38 84 ALA A C 1
ATOM 657 O O . ALA A 1 84 ? 11.293 8.116 8.713 1.00 94.38 84 ALA A O 1
ATOM 658 N N . THR A 1 85 ? 9.920 6.395 8.304 1.00 92.25 85 THR A N 1
ATOM 659 C CA . THR A 1 85 ? 10.962 5.354 8.371 1.00 92.25 85 THR A CA 1
ATOM 660 C C . THR A 1 85 ? 11.707 5.201 7.043 1.00 92.25 85 THR A C 1
ATOM 662 O O . THR A 1 85 ? 11.063 4.977 6.020 1.00 92.25 85 THR A O 1
ATOM 665 N N . PRO A 1 86 ? 13.049 5.266 6.980 1.00 91.56 86 PRO A N 1
ATOM 666 C CA . PRO A 1 86 ? 13.767 4.970 5.741 1.00 91.56 86 PRO A CA 1
ATOM 667 C C . PRO A 1 86 ? 13.549 3.502 5.339 1.00 91.56 86 PRO A C 1
ATOM 669 O O . PRO A 1 86 ? 13.839 2.591 6.105 1.00 91.56 86 PRO A O 1
ATOM 672 N N . SER A 1 87 ? 13.043 3.269 4.129 1.00 92.06 87 SER A N 1
ATOM 673 C CA . SER A 1 87 ? 12.788 1.932 3.580 1.00 92.06 87 SER A CA 1
ATOM 674 C C . SER A 1 87 ? 13.097 1.934 2.086 1.00 92.06 87 SER A C 1
ATOM 676 O O . SER A 1 87 ? 12.905 2.948 1.413 1.00 92.06 87 SER A O 1
ATOM 678 N N . LYS A 1 88 ? 13.588 0.799 1.581 1.00 93.50 88 LYS A N 1
ATOM 679 C CA . LYS A 1 88 ? 13.818 0.554 0.148 1.00 93.50 88 LYS A CA 1
ATOM 680 C C . LYS A 1 88 ? 12.661 -0.214 -0.507 1.00 93.50 88 LYS A C 1
ATOM 682 O O . LYS A 1 88 ? 12.792 -0.619 -1.655 1.00 93.50 88 LYS A O 1
ATOM 687 N N . SER A 1 89 ? 11.571 -0.439 0.228 1.00 95.75 89 SER A N 1
ATOM 688 C CA . SER A 1 89 ? 10.414 -1.188 -0.261 1.00 95.75 89 SER A CA 1
ATOM 689 C C . SER A 1 89 ? 9.744 -0.497 -1.450 1.00 95.75 89 SER A C 1
ATOM 691 O O . SER A 1 89 ? 9.606 0.732 -1.476 1.00 95.75 89 SER A O 1
ATOM 693 N N . LEU A 1 90 ? 9.258 -1.292 -2.406 1.00 96.06 90 LEU A N 1
ATOM 694 C CA . LEU A 1 90 ? 8.424 -0.782 -3.499 1.00 96.06 90 LEU A CA 1
ATOM 695 C C . LEU A 1 90 ? 7.121 -0.162 -2.976 1.00 96.06 90 LEU A C 1
ATOM 697 O O . LEU A 1 90 ? 6.674 0.852 -3.510 1.00 96.06 90 LEU A O 1
ATOM 701 N N . LEU A 1 91 ? 6.577 -0.683 -1.870 1.00 96.88 91 LEU A N 1
ATOM 702 C CA . LEU A 1 91 ? 5.470 -0.066 -1.141 1.00 96.88 91 LEU A CA 1
ATOM 703 C C . LEU A 1 91 ? 5.769 1.405 -0.828 1.00 96.88 91 LEU A C 1
ATOM 705 O O . LEU A 1 91 ? 4.974 2.272 -1.179 1.00 96.88 91 LEU A O 1
ATOM 709 N N . LYS A 1 92 ? 6.913 1.710 -0.198 1.00 96.38 92 LYS A N 1
ATOM 710 C CA . LYS A 1 92 ? 7.262 3.097 0.140 1.00 96.38 92 LYS A CA 1
ATOM 711 C C . LYS A 1 92 ? 7.485 3.961 -1.105 1.00 96.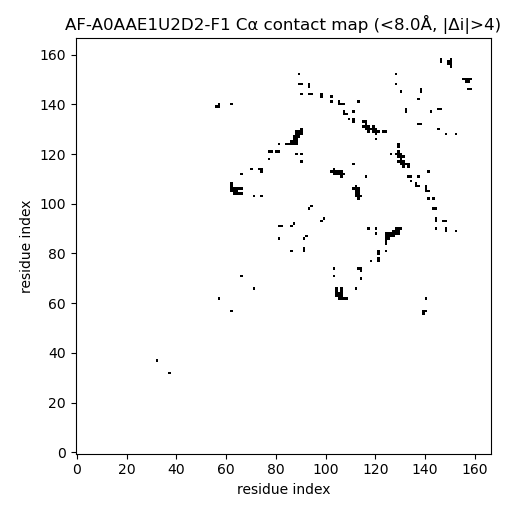38 92 LYS A C 1
ATOM 713 O O . LYS A 1 92 ? 7.156 5.145 -1.083 1.00 96.38 92 LYS A O 1
ATOM 718 N N . LYS A 1 93 ? 8.034 3.381 -2.175 1.00 96.69 93 LYS A N 1
ATOM 719 C CA . LYS A 1 93 ? 8.286 4.079 -3.443 1.00 96.69 93 LYS A CA 1
ATOM 720 C C . LYS A 1 93 ? 6.989 4.519 -4.135 1.00 96.69 93 LYS A C 1
ATOM 722 O O . LYS A 1 93 ? 6.933 5.643 -4.627 1.00 96.69 93 LYS A O 1
ATOM 727 N N . TYR A 1 94 ? 5.965 3.662 -4.156 1.00 97.25 94 TYR A N 1
ATOM 728 C CA . TYR A 1 94 ? 4.749 3.875 -4.956 1.00 97.25 94 TYR A CA 1
ATOM 729 C C . TYR A 1 94 ? 3.513 4.298 -4.160 1.00 97.25 94 TYR A C 1
ATOM 731 O O . TYR A 1 94 ? 2.622 4.938 -4.722 1.00 97.25 94 TYR A O 1
ATOM 739 N N . LEU A 1 95 ? 3.468 4.051 -2.847 1.00 97.00 95 LEU A N 1
ATOM 740 C CA . LEU A 1 95 ? 2.408 4.570 -1.981 1.00 97.00 95 LEU A CA 1
ATOM 741 C C . LEU A 1 95 ? 2.643 6.057 -1.673 1.00 97.00 95 LEU A C 1
ATOM 743 O O . LEU A 1 95 ? 2.987 6.456 -0.559 1.00 97.00 95 LEU A O 1
ATOM 747 N N . THR A 1 96 ? 2.477 6.888 -2.698 1.00 96.62 96 THR A N 1
ATOM 748 C CA . THR A 1 96 ? 2.546 8.348 -2.592 1.00 96.62 96 THR A CA 1
ATOM 749 C C . THR A 1 96 ? 1.318 8.900 -1.856 1.00 96.62 96 THR A C 1
ATOM 751 O O . THR A 1 96 ? 0.281 8.232 -1.803 1.00 96.62 96 THR A O 1
ATOM 754 N N . PRO A 1 97 ? 1.356 10.148 -1.348 1.00 95.56 97 PRO A N 1
ATOM 755 C CA . PRO A 1 97 ? 0.185 10.764 -0.721 1.00 95.56 97 PRO A CA 1
ATOM 756 C C . PRO A 1 97 ? -1.046 10.804 -1.633 1.00 95.56 97 PRO A C 1
ATOM 758 O O . PRO A 1 97 ? -2.172 10.704 -1.151 1.00 95.56 97 PRO A O 1
ATOM 761 N N . MET A 1 98 ? -0.845 10.944 -2.945 1.00 94.81 98 MET A N 1
ATOM 762 C CA . MET A 1 98 ? -1.934 10.954 -3.921 1.00 94.81 98 MET A CA 1
ATOM 763 C C . MET A 1 98 ? -2.585 9.571 -4.031 1.00 94.81 98 MET A C 1
ATOM 765 O O . MET A 1 98 ? -3.789 9.453 -3.810 1.00 94.81 98 MET A O 1
ATOM 769 N N . VAL A 1 99 ? -1.776 8.529 -4.254 1.00 95.62 99 VAL A N 1
ATOM 770 C CA . VAL A 1 99 ? -2.237 7.132 -4.349 1.00 95.62 99 VAL A CA 1
ATOM 771 C C . VAL A 1 99 ? -2.892 6.686 -3.040 1.00 95.62 99 VAL A C 1
ATOM 773 O O . VAL A 1 99 ? -3.982 6.122 -3.043 1.00 95.62 99 VAL A O 1
ATOM 776 N N . PHE A 1 100 ? -2.294 7.016 -1.892 1.00 96.44 100 PHE A N 1
ATOM 777 C CA . PHE A 1 100 ? -2.878 6.715 -0.585 1.00 96.44 100 PHE A CA 1
ATOM 778 C C . PHE A 1 100 ? -4.285 7.309 -0.434 1.00 96.44 100 PHE A C 1
ATOM 780 O O . PHE A 1 100 ? -5.212 6.616 -0.019 1.00 96.44 100 PHE A O 1
ATOM 787 N N . ASN A 1 101 ? -4.480 8.579 -0.800 1.00 94.50 101 ASN A N 1
ATOM 788 C CA . ASN A 1 101 ? -5.787 9.225 -0.679 1.00 94.50 101 ASN A CA 1
ATOM 789 C C . ASN A 1 101 ? -6.837 8.658 -1.643 1.00 94.50 101 ASN A C 1
ATOM 791 O O . ASN A 1 101 ? -8.010 8.621 -1.272 1.00 94.50 101 ASN A O 1
ATOM 795 N N . GLN A 1 102 ? -6.426 8.196 -2.825 1.00 92.00 102 GLN A N 1
ATOM 796 C CA . GLN A 1 102 ? -7.305 7.532 -3.793 1.00 92.00 102 GLN A CA 1
ATOM 797 C C . GLN A 1 102 ? -7.736 6.133 -3.329 1.00 92.00 102 GLN A C 1
ATOM 799 O O . GLN A 1 102 ? -8.873 5.727 -3.571 1.00 92.00 102 GLN A O 1
ATOM 804 N N . LEU A 1 103 ? -6.844 5.405 -2.649 1.00 94.75 103 LEU A N 1
ATOM 805 C CA . LEU A 1 103 ? -7.047 3.992 -2.320 1.00 94.75 103 LEU A CA 1
ATOM 806 C C . LEU A 1 103 ? -7.557 3.736 -0.894 1.00 94.75 103 LEU A C 1
ATOM 808 O O . LEU A 1 103 ? -8.160 2.695 -0.645 1.00 94.75 103 LEU A O 1
ATOM 812 N N . LYS A 1 104 ? -7.364 4.660 0.058 1.00 94.19 104 LYS A N 1
ATOM 813 C CA . LYS A 1 104 ? -7.619 4.417 1.497 1.00 94.19 104 LYS A CA 1
ATOM 814 C C . LYS A 1 104 ? -9.052 4.023 1.876 1.00 94.19 104 LYS A C 1
ATOM 816 O O . LYS A 1 104 ? -9.262 3.503 2.964 1.00 94.19 104 LYS A O 1
ATOM 821 N N . ARG A 1 105 ? -10.035 4.295 1.016 1.00 93.06 105 ARG A N 1
ATOM 822 C CA . ARG A 1 105 ? -11.456 3.960 1.232 1.00 93.06 105 ARG A CA 1
ATOM 823 C C . ARG A 1 105 ? -11.993 2.9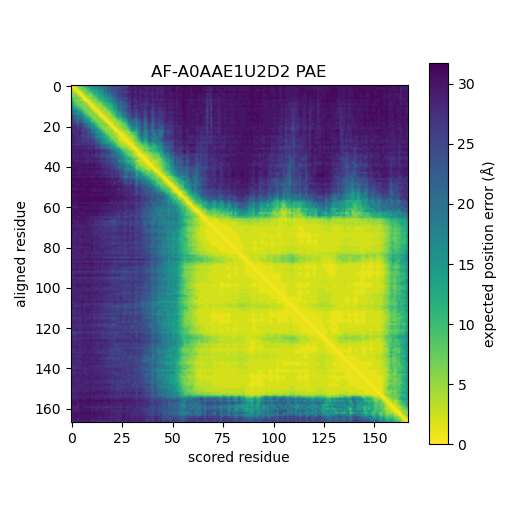39 0.220 1.00 93.06 105 ARG A C 1
ATOM 825 O O . ARG A 1 105 ? -13.193 2.670 0.206 1.00 93.06 105 ARG A O 1
ATOM 832 N N . ARG A 1 106 ? -11.119 2.372 -0.614 1.00 90.94 106 ARG A N 1
ATOM 833 C CA . ARG A 1 106 ? -11.483 1.291 -1.529 1.00 90.94 106 ARG A CA 1
ATOM 834 C C . ARG A 1 106 ? -11.619 -0.016 -0.761 1.00 90.94 106 ARG A C 1
ATOM 836 O O . ARG A 1 106 ? -10.820 -0.295 0.137 1.00 90.94 106 ARG A O 1
ATOM 843 N N . VAL A 1 107 ? -12.634 -0.789 -1.122 1.00 92.38 107 VAL A N 1
ATOM 844 C CA . VAL A 1 107 ? -12.944 -2.086 -0.524 1.00 92.38 107 VAL A CA 1
ATOM 845 C C . VAL A 1 107 ? -13.340 -3.052 -1.637 1.00 92.38 107 VAL A C 1
ATOM 847 O O . VAL A 1 107 ? -14.123 -2.688 -2.513 1.00 92.38 107 VAL A O 1
ATOM 850 N N . THR A 1 108 ? -12.798 -4.268 -1.612 1.00 91.50 108 THR A N 1
ATOM 851 C CA . THR A 1 108 ? -13.184 -5.330 -2.557 1.00 91.50 108 THR A CA 1
ATOM 852 C C . THR A 1 108 ? -14.561 -5.896 -2.209 1.00 91.50 108 THR A C 1
ATOM 854 O O . THR A 1 108 ? -15.059 -5.711 -1.094 1.00 91.50 108 THR A O 1
ATOM 857 N N . ALA A 1 109 ? -15.183 -6.645 -3.117 1.00 89.88 109 ALA A N 1
ATOM 858 C CA . ALA A 1 109 ? -16.438 -7.343 -2.838 1.00 89.88 109 ALA A CA 1
ATOM 859 C C . ALA A 1 109 ? -16.310 -8.341 -1.669 1.00 89.88 109 ALA A C 1
ATOM 861 O O . ALA A 1 109 ? -17.283 -8.594 -0.958 1.00 89.88 109 ALA A O 1
ATOM 862 N N . ALA A 1 110 ? -15.106 -8.876 -1.436 1.00 89.19 110 ALA A N 1
ATOM 863 C CA . ALA A 1 110 ? -14.794 -9.741 -0.298 1.00 89.19 110 ALA A CA 1
ATOM 864 C C . ALA A 1 110 ? -14.531 -8.973 1.015 1.00 89.19 110 ALA A C 1
ATOM 866 O O . ALA A 1 110 ? -14.373 -9.594 2.066 1.00 89.19 110 ALA A O 1
ATOM 867 N N . GLY A 1 111 ? -14.501 -7.638 0.977 1.00 92.00 111 GLY A N 1
ATOM 868 C CA . GLY A 1 111 ? -14.288 -6.785 2.145 1.00 92.00 111 GLY A CA 1
ATOM 869 C C . GLY A 1 111 ? -12.826 -6.433 2.430 1.00 92.00 111 GLY A C 1
ATOM 870 O O . GLY A 1 111 ? -12.550 -5.882 3.496 1.00 92.00 111 GLY A O 1
ATOM 871 N N . ALA A 1 112 ? -11.892 -6.730 1.522 1.00 93.44 112 ALA A N 1
ATOM 872 C CA . ALA A 1 112 ? -10.481 -6.412 1.711 1.00 93.44 112 ALA A CA 1
ATOM 873 C C . ALA A 1 112 ? -10.224 -4.909 1.545 1.00 93.44 112 ALA A C 1
ATOM 875 O O . ALA A 1 112 ? -10.749 -4.268 0.632 1.00 93.44 112 ALA A O 1
ATOM 876 N N . THR A 1 113 ? -9.398 -4.347 2.424 1.00 96.88 113 THR A N 1
ATOM 877 C CA . THR A 1 113 ? -9.082 -2.915 2.484 1.00 96.88 113 THR A CA 1
ATOM 878 C C . THR A 1 113 ? -7.624 -2.642 2.113 1.00 96.88 113 THR A C 1
ATOM 880 O O . THR A 1 113 ? -6.790 -3.547 2.081 1.00 96.88 113 THR A O 1
ATOM 883 N N . LEU A 1 114 ? -7.268 -1.365 1.918 1.00 97.12 114 LEU A N 1
ATOM 884 C CA . LEU A 1 114 ? -5.867 -0.980 1.709 1.00 97.12 114 LEU A CA 1
ATOM 885 C C . LEU A 1 114 ? -4.963 -1.411 2.877 1.00 97.12 114 LEU A C 1
ATOM 887 O O . LEU A 1 114 ? -3.798 -1.730 2.652 1.00 97.12 114 LEU A O 1
ATOM 891 N N . LEU A 1 115 ? -5.480 -1.446 4.114 1.00 97.56 115 LEU A N 1
ATOM 892 C CA . LEU A 1 115 ? -4.698 -1.915 5.259 1.00 97.56 115 LEU A CA 1
ATOM 893 C C . LEU A 1 115 ? -4.292 -3.379 5.079 1.00 97.56 115 LEU A C 1
ATOM 895 O O . LEU A 1 115 ? -3.125 -3.699 5.286 1.00 97.56 115 LEU A O 1
ATOM 899 N N . ASP A 1 116 ? -5.213 -4.234 4.636 1.00 97.25 116 ASP A N 1
ATOM 900 C CA . ASP A 1 116 ? -4.938 -5.656 4.402 1.00 97.25 116 ASP A CA 1
ATOM 901 C C . ASP A 1 116 ? -3.854 -5.850 3.333 1.00 97.25 116 ASP A C 1
ATOM 903 O O . ASP A 1 116 ? -3.018 -6.746 3.448 1.00 97.25 116 ASP A O 1
ATOM 907 N N . VAL A 1 117 ? -3.809 -4.951 2.344 1.00 97.75 117 VAL A N 1
ATOM 908 C CA . VAL A 1 117 ? -2.806 -4.967 1.272 1.00 97.75 117 VAL A CA 1
ATOM 909 C C . VAL A 1 117 ? -1.404 -4.605 1.772 1.00 97.75 117 VAL A C 1
ATOM 911 O O . VAL A 1 117 ? -0.417 -5.228 1.371 1.00 97.75 117 VAL A O 1
ATOM 914 N N . ILE A 1 118 ? -1.290 -3.588 2.634 1.00 97.81 118 ILE A N 1
ATOM 915 C CA . ILE A 1 118 ? 0.007 -2.980 2.983 1.00 97.81 118 ILE A CA 1
ATOM 916 C C . ILE A 1 118 ? 0.526 -3.360 4.373 1.00 97.81 118 ILE A C 1
ATOM 918 O O . ILE A 1 118 ? 1.695 -3.109 4.671 1.00 97.81 118 ILE A O 1
ATOM 922 N N . GLN A 1 119 ? -0.298 -3.964 5.238 1.00 97.00 119 GLN A N 1
ATOM 923 C CA . GLN A 1 119 ? 0.040 -4.202 6.649 1.00 97.00 119 GLN A CA 1
ATOM 924 C C . GLN A 1 119 ? 1.360 -4.954 6.849 1.00 97.00 119 GLN A C 1
ATOM 926 O O . GLN A 1 119 ? 2.092 -4.674 7.797 1.00 97.00 119 GLN A O 1
ATOM 931 N N . SER A 1 120 ? 1.702 -5.873 5.940 1.00 95.75 120 SER A N 1
ATOM 932 C CA . SER A 1 120 ? 2.967 -6.603 6.016 1.00 95.75 120 SER A CA 1
ATOM 933 C C . SER A 1 120 ? 4.171 -5.696 5.765 1.00 95.75 120 SER A C 1
ATOM 935 O O . SER A 1 120 ? 5.185 -5.860 6.439 1.00 95.75 120 SER A O 1
ATOM 937 N N . GLY A 1 121 ? 4.087 -4.761 4.815 1.00 95.56 121 GLY A N 1
ATOM 938 C CA . GLY A 1 121 ? 5.161 -3.805 4.537 1.00 95.56 121 GLY A CA 1
ATOM 939 C C . GLY A 1 121 ? 5.290 -2.727 5.614 1.00 95.56 121 GLY A C 1
ATOM 940 O O . GLY A 1 121 ? 6.391 -2.244 5.861 1.00 95.56 121 GLY A O 1
ATOM 941 N N . LEU A 1 122 ? 4.191 -2.405 6.304 1.00 95.56 122 LEU A N 1
ATOM 942 C CA . LEU A 1 122 ? 4.217 -1.537 7.485 1.00 95.56 122 LEU A CA 1
ATOM 943 C C . LEU A 1 122 ? 4.936 -2.203 8.665 1.00 95.56 122 LEU A C 1
ATOM 945 O O . LEU A 1 122 ? 5.755 -1.571 9.324 1.00 95.56 122 LEU A O 1
ATOM 949 N N . ALA A 1 123 ? 4.649 -3.484 8.917 1.00 94.69 123 ALA A N 1
ATOM 950 C CA . ALA A 1 123 ? 5.270 -4.236 10.005 1.00 94.69 123 ALA A CA 1
ATOM 951 C C . ALA A 1 123 ? 6.740 -4.607 9.730 1.00 94.69 123 ALA A C 1
ATOM 953 O O . ALA A 1 123 ? 7.511 -4.766 10.673 1.00 94.69 123 ALA A O 1
ATOM 954 N N . ASN A 1 124 ? 7.126 -4.742 8.456 1.00 94.38 124 ASN A N 1
ATOM 955 C CA . ASN A 1 124 ? 8.454 -5.199 8.034 1.00 94.38 124 ASN A CA 1
ATOM 956 C C . ASN A 1 124 ? 9.071 -4.201 7.032 1.00 94.38 124 ASN A C 1
ATOM 958 O O . ASN A 1 124 ? 9.037 -4.443 5.818 1.00 94.38 124 ASN A O 1
ATOM 962 N N . PRO A 1 125 ? 9.612 -3.061 7.506 1.00 90.31 125 PRO A N 1
ATOM 963 C CA . PRO A 1 125 ? 10.097 -1.973 6.649 1.00 90.31 125 PRO A CA 1
ATOM 964 C C . PRO A 1 125 ? 11.336 -2.336 5.811 1.00 90.31 125 PRO A C 1
ATOM 966 O O . PRO A 1 125 ? 11.690 -1.605 4.883 1.00 90.31 125 PRO A O 1
ATOM 969 N N . ASP A 1 126 ? 11.996 -3.449 6.116 1.00 92.19 126 ASP A N 1
ATOM 970 C CA . ASP A 1 126 ? 13.115 -4.038 5.378 1.00 92.19 126 ASP A CA 1
ATOM 971 C C . ASP A 1 126 ? 12.676 -4.913 4.186 1.00 92.19 126 ASP A C 1
ATOM 973 O O . ASP A 1 126 ? 13.518 -5.343 3.395 1.00 92.19 126 ASP A O 1
ATOM 977 N N . SER A 1 127 ? 11.368 -5.129 4.007 1.00 92.81 127 SER A N 1
ATOM 978 C CA . SER A 1 127 ? 10.810 -5.857 2.861 1.00 92.81 127 SER A CA 1
ATOM 979 C C . SER A 1 127 ? 11.200 -5.221 1.523 1.00 92.81 127 SER A C 1
ATOM 981 O O . SER A 1 127 ? 11.144 -4.004 1.360 1.00 92.81 127 SER A O 1
ATOM 983 N N . GLY A 1 128 ? 11.498 -6.048 0.515 1.00 93.81 128 GLY A N 1
ATOM 984 C CA . GLY A 1 128 ? 11.765 -5.564 -0.846 1.00 93.81 128 GLY A CA 1
ATOM 985 C C . GLY A 1 128 ? 10.526 -4.988 -1.544 1.00 93.81 128 GLY A C 1
ATOM 986 O O . GLY A 1 128 ? 10.612 -3.957 -2.200 1.00 93.81 128 GLY A O 1
ATOM 987 N N . VAL A 1 129 ? 9.357 -5.615 -1.366 1.00 95.50 129 VAL A N 1
ATOM 988 C CA . VAL A 1 129 ? 8.099 -5.222 -2.030 1.00 95.50 129 VAL A CA 1
ATOM 989 C C . VAL A 1 129 ? 7.125 -4.593 -1.034 1.00 95.50 129 VAL A C 1
ATOM 991 O O . VAL A 1 129 ? 6.887 -3.393 -1.095 1.00 95.50 129 VAL A O 1
ATOM 994 N N . GLY A 1 130 ? 6.617 -5.374 -0.074 1.00 95.44 130 GLY A N 1
ATOM 995 C CA . GLY A 1 130 ? 5.771 -4.874 1.020 1.00 95.44 130 GLY A CA 1
ATOM 996 C C . GLY A 1 130 ? 4.266 -4.789 0.727 1.00 95.44 130 GLY A C 1
ATOM 997 O O . GLY A 1 130 ? 3.536 -4.284 1.573 1.00 95.44 130 GLY A O 1
ATOM 998 N N . VAL A 1 131 ? 3.792 -5.296 -0.417 1.00 97.12 131 VAL A N 1
ATOM 999 C CA . VAL A 1 131 ? 2.360 -5.407 -0.753 1.00 97.12 131 VAL A CA 1
ATOM 1000 C C . VAL A 1 131 ? 1.957 -6.865 -0.963 1.00 97.12 131 VAL A C 1
ATOM 1002 O O . VAL A 1 131 ? 2.722 -7.637 -1.540 1.00 97.12 131 VAL A O 1
ATOM 1005 N N . TYR A 1 132 ? 0.756 -7.229 -0.516 1.00 96.81 132 TYR A N 1
ATOM 1006 C CA . TYR A 1 132 ? 0.136 -8.535 -0.754 1.00 96.81 132 TYR A CA 1
ATOM 1007 C C . TYR A 1 132 ? -1.306 -8.333 -1.207 1.00 96.81 132 TYR A C 1
ATOM 1009 O O . TYR A 1 132 ? -1.990 -7.478 -0.666 1.00 96.81 132 TYR A O 1
ATOM 1017 N N . ALA A 1 133 ? -1.773 -9.099 -2.191 1.00 95.44 133 ALA A N 1
ATOM 1018 C CA . ALA A 1 133 ? -3.171 -9.075 -2.616 1.00 95.44 133 ALA A CA 1
ATOM 1019 C C . ALA A 1 133 ? -3.989 -10.057 -1.753 1.00 95.44 133 ALA A C 1
ATOM 1021 O O . ALA A 1 133 ? -3.707 -11.257 -1.800 1.00 95.44 133 ALA A O 1
ATOM 1022 N N . PRO A 1 134 ? -4.976 -9.593 -0.961 1.00 93.25 134 PRO A N 1
ATOM 1023 C CA . PRO A 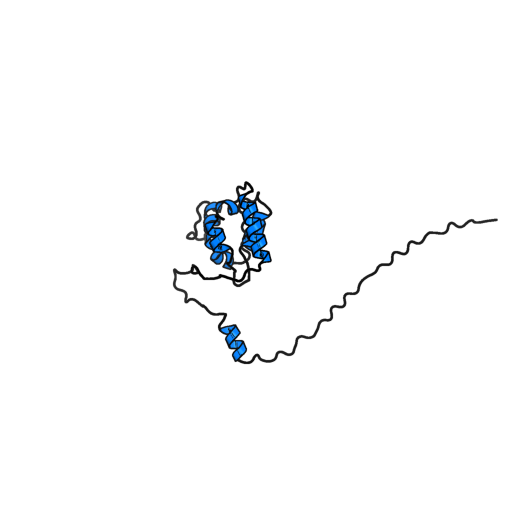1 134 ? -5.840 -10.478 -0.174 1.00 93.25 134 PRO A CA 1
ATOM 1024 C C . PRO A 1 134 ? -6.757 -11.351 -1.038 1.00 93.25 134 PRO A C 1
ATOM 1026 O O . PRO A 1 134 ? -7.090 -12.473 -0.659 1.00 93.25 134 PRO A O 1
ATOM 1029 N N . ASP A 1 135 ? -7.157 -10.836 -2.200 1.00 94.12 135 ASP A N 1
ATOM 1030 C CA . ASP A 1 135 ? -8.025 -11.499 -3.167 1.00 94.12 135 ASP A CA 1
ATOM 1031 C C . ASP A 1 135 ? -7.647 -11.106 -4.610 1.00 94.12 135 ASP A C 1
ATOM 1033 O O . ASP A 1 135 ? -6.816 -10.228 -4.843 1.00 94.12 135 ASP A O 1
ATOM 1037 N N . ALA A 1 136 ? -8.249 -11.770 -5.602 1.00 92.31 136 ALA A N 1
ATOM 1038 C CA . ALA A 1 136 ? -7.968 -11.504 -7.015 1.00 92.31 136 ALA A CA 1
ATOM 1039 C C . ALA A 1 136 ? -8.448 -10.114 -7.479 1.00 92.31 136 ALA A C 1
ATOM 1041 O O . ALA A 1 136 ? -7.835 -9.512 -8.360 1.00 92.31 136 ALA A O 1
ATOM 1042 N N . GLU A 1 137 ? -9.525 -9.593 -6.886 1.00 91.31 137 GLU A N 1
ATOM 1043 C CA . GLU A 1 137 ? -10.082 -8.274 -7.212 1.00 91.31 137 GLU A CA 1
ATOM 1044 C C . GLU A 1 137 ? -9.145 -7.138 -6.776 1.00 91.31 137 GLU A C 1
ATOM 1046 O O . GLU A 1 137 ? -9.124 -6.068 -7.385 1.00 91.31 137 GLU A O 1
ATOM 1051 N N . SER A 1 138 ? -8.303 -7.385 -5.774 1.00 94.19 138 SER A N 1
ATOM 1052 C CA . SER A 1 138 ? -7.347 -6.420 -5.231 1.00 94.19 138 SER A CA 1
ATOM 1053 C C . SER A 1 138 ? -6.388 -5.860 -6.286 1.00 94.19 138 SER A C 1
ATOM 1055 O O . SER A 1 138 ? -6.040 -4.681 -6.222 1.00 94.19 138 SER A O 1
ATOM 1057 N N . TYR A 1 139 ? -6.015 -6.652 -7.298 1.00 92.81 139 TYR A N 1
ATOM 1058 C CA . TYR A 1 139 ? -5.187 -6.181 -8.418 1.00 92.81 139 TYR A CA 1
ATOM 1059 C C . TYR A 1 139 ? -5.879 -5.114 -9.273 1.00 92.81 139 TYR A C 1
ATOM 1061 O O . TYR A 1 139 ? -5.216 -4.293 -9.894 1.00 92.81 139 TYR A O 1
ATOM 1069 N N . ILE A 1 140 ? -7.210 -5.101 -9.288 1.00 90.44 140 ILE A N 1
ATOM 1070 C CA . ILE A 1 140 ? -8.022 -4.132 -10.029 1.00 90.44 140 ILE A CA 1
ATOM 1071 C C . ILE A 1 140 ? -8.315 -2.934 -9.130 1.00 90.44 140 ILE A C 1
ATOM 1073 O O . ILE A 1 140 ? -8.150 -1.783 -9.536 1.00 90.44 140 ILE A O 1
ATOM 1077 N N . MET A 1 141 ? -8.736 -3.217 -7.896 1.00 89.69 141 MET A N 1
ATOM 1078 C CA . MET A 1 141 ? -9.242 -2.215 -6.963 1.00 89.69 141 MET A CA 1
ATOM 1079 C C . MET A 1 141 ? -8.131 -1.331 -6.383 1.00 89.69 141 MET A C 1
ATOM 1081 O O . MET A 1 141 ? -8.355 -0.160 -6.080 1.00 89.69 141 MET A O 1
ATOM 1085 N N . PHE A 1 142 ? -6.914 -1.870 -6.283 1.00 94.00 142 PHE A N 1
ATOM 1086 C CA . PHE A 1 142 ? -5.719 -1.160 -5.822 1.00 94.00 142 PHE A CA 1
ATOM 1087 C C . PHE A 1 142 ? -4.648 -1.056 -6.921 1.00 94.00 142 PHE A C 1
ATOM 1089 O O . PHE A 1 142 ? -3.455 -0.968 -6.620 1.00 94.00 142 PHE A O 1
ATOM 1096 N N . ARG A 1 143 ? -5.058 -1.061 -8.198 1.00 92.69 143 ARG A N 1
ATOM 1097 C CA . ARG A 1 143 ? -4.152 -1.036 -9.364 1.00 92.69 143 ARG A CA 1
ATOM 1098 C C . ARG A 1 143 ? -3.149 0.116 -9.342 1.00 92.69 143 ARG A C 1
ATOM 1100 O O . ARG A 1 143 ? -1.994 -0.077 -9.691 1.00 92.69 143 ARG A O 1
ATOM 1107 N N . ASP A 1 144 ? -3.561 1.288 -8.851 1.00 93.56 144 ASP A N 1
ATOM 1108 C CA . ASP A 1 144 ? -2.707 2.484 -8.815 1.00 93.56 144 ASP A CA 1
ATOM 1109 C C . ASP A 1 144 ? -1.487 2.290 -7.894 1.00 93.56 144 ASP A C 1
ATOM 1111 O O . ASP A 1 144 ? -0.506 3.027 -7.985 1.00 93.56 144 ASP A O 1
ATOM 1115 N N . LEU A 1 145 ? -1.536 1.274 -7.022 1.00 96.06 145 LEU A N 1
ATOM 1116 C CA . LEU A 1 145 ? -0.402 0.778 -6.252 1.00 96.06 145 LEU A CA 1
ATOM 1117 C C . LEU A 1 145 ? 0.227 -0.475 -6.885 1.00 96.06 145 LEU A C 1
ATOM 1119 O O . LEU A 1 145 ? 1.450 -0.549 -6.962 1.00 96.06 145 LEU A O 1
ATOM 1123 N N . PHE A 1 146 ? -0.571 -1.461 -7.310 1.00 95.25 146 PHE A N 1
ATOM 1124 C CA . PHE A 1 146 ? -0.050 -2.740 -7.810 1.00 95.25 146 PHE A CA 1
ATOM 1125 C C . PHE A 1 146 ? 0.657 -2.638 -9.164 1.00 95.25 146 PHE A C 1
ATOM 1127 O O . PHE A 1 146 ? 1.754 -3.175 -9.289 1.00 95.25 146 PHE A O 1
ATOM 1134 N N . ASP A 1 147 ? 0.082 -1.947 -10.147 1.00 92.12 147 ASP A N 1
ATOM 1135 C CA . ASP A 1 147 ? 0.634 -1.844 -11.503 1.00 92.12 147 ASP A CA 1
ATOM 1136 C C . ASP A 1 147 ? 2.085 -1.331 -11.503 1.00 92.12 147 ASP A C 1
ATOM 1138 O O . ASP A 1 147 ? 2.958 -2.027 -12.027 1.00 92.12 147 ASP A O 1
ATOM 1142 N N . PRO A 1 148 ? 2.405 -0.178 -10.876 1.00 94.06 148 PRO A N 1
ATOM 1143 C CA . PRO A 1 148 ? 3.781 0.307 -10.866 1.00 94.06 148 PRO A CA 1
ATOM 1144 C C . PRO A 1 148 ? 4.721 -0.548 -10.000 1.00 94.06 148 PRO A C 1
ATOM 1146 O O . PRO A 1 148 ? 5.921 -0.582 -10.263 1.00 94.06 148 PRO A O 1
ATOM 1149 N N . VAL A 1 149 ? 4.205 -1.257 -8.986 1.00 94.38 149 VAL A N 1
ATOM 1150 C CA . VAL A 1 149 ? 5.001 -2.206 -8.189 1.00 94.38 149 VAL A CA 1
ATOM 1151 C C . VAL A 1 149 ? 5.381 -3.436 -9.014 1.00 94.38 149 VAL A C 1
ATOM 1153 O O . VAL A 1 149 ? 6.531 -3.868 -8.955 1.00 94.38 149 VAL A O 1
ATOM 1156 N N . ILE A 1 150 ? 4.434 -4.003 -9.765 1.00 90.31 150 ILE A N 1
ATOM 1157 C CA . ILE A 1 150 ? 4.641 -5.181 -10.620 1.00 90.31 150 ILE A CA 1
ATOM 1158 C C . ILE A 1 150 ? 5.647 -4.846 -11.724 1.00 90.31 150 ILE A C 1
ATOM 1160 O O . ILE A 1 150 ? 6.612 -5.588 -11.905 1.00 90.31 150 ILE A O 1
ATOM 1164 N N . ASP A 1 151 ? 5.459 -3.712 -12.400 1.00 89.19 151 ASP A N 1
ATOM 1165 C CA . ASP A 1 151 ? 6.329 -3.264 -13.490 1.00 89.19 151 ASP A CA 1
ATOM 1166 C C . ASP A 1 151 ? 7.795 -3.119 -13.033 1.00 89.19 151 ASP A C 1
ATOM 1168 O O . ASP A 1 151 ? 8.715 -3.670 -13.643 1.00 89.19 151 ASP A O 1
ATOM 1172 N N . ASP A 1 152 ? 8.016 -2.461 -11.890 1.00 91.62 152 ASP A N 1
ATOM 1173 C CA . ASP A 1 152 ? 9.355 -2.250 -11.321 1.00 91.62 152 ASP A CA 1
ATOM 1174 C C . ASP A 1 152 ? 9.975 -3.549 -10.787 1.00 91.62 152 ASP A C 1
ATOM 1176 O O . ASP A 1 152 ? 11.165 -3.803 -10.979 1.00 91.62 152 ASP 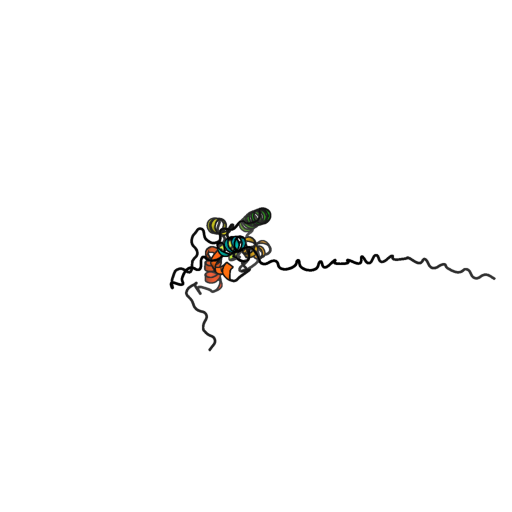A O 1
ATOM 1180 N N . TYR A 1 153 ? 9.174 -4.410 -10.151 1.00 90.50 153 TYR A N 1
ATOM 1181 C CA . TYR A 1 153 ? 9.655 -5.687 -9.618 1.00 90.50 153 TYR A CA 1
ATOM 1182 C C . TYR A 1 153 ? 10.074 -6.665 -10.723 1.00 90.50 153 TYR A C 1
ATOM 1184 O O . TYR A 1 153 ? 11.072 -7.374 -10.576 1.00 90.50 153 TYR A O 1
ATOM 1192 N N . 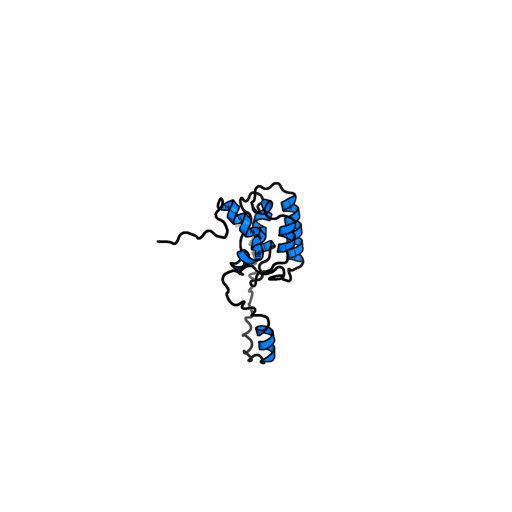HIS A 1 154 ? 9.334 -6.699 -11.833 1.00 86.00 154 HIS A N 1
ATOM 1193 C CA . HIS A 1 154 ? 9.604 -7.592 -12.960 1.00 86.00 154 HIS A CA 1
ATOM 1194 C C . HIS A 1 154 ? 10.507 -6.977 -14.040 1.00 86.00 154 HIS A C 1
ATOM 1196 O O . HIS A 1 154 ? 10.769 -7.627 -15.052 1.00 86.00 154 HIS A O 1
ATOM 1202 N N . GLY A 1 155 ? 11.029 -5.766 -13.822 1.00 79.25 155 GLY A N 1
ATOM 1203 C CA . GLY A 1 155 ? 12.002 -5.138 -14.716 1.00 79.25 155 GLY A CA 1
ATOM 1204 C C . GLY A 1 155 ? 11.426 -4.734 -16.075 1.00 79.25 155 GLY A C 1
ATOM 1205 O O . GLY A 1 155 ? 12.113 -4.887 -17.086 1.00 79.25 155 GLY A O 1
ATOM 1206 N N . GLY A 1 156 ? 10.189 -4.228 -16.105 1.00 67.31 156 GLY A N 1
ATOM 1207 C CA . GLY A 1 156 ? 9.521 -3.776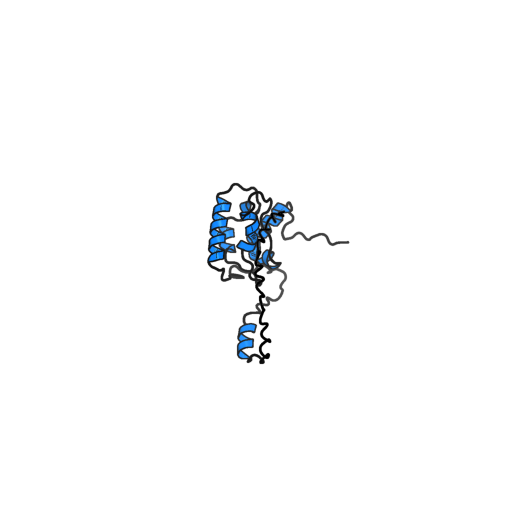 -17.330 1.00 67.31 156 GLY A CA 1
ATOM 1208 C C . GLY A 1 156 ? 8.544 -4.780 -17.942 1.00 67.31 156 GLY A C 1
ATOM 1209 O O . GLY A 1 156 ? 8.215 -4.643 -19.118 1.00 67.31 156 GLY A O 1
ATOM 1210 N N . PHE A 1 157 ? 8.118 -5.801 -17.187 1.00 65.75 157 PHE A N 1
ATOM 1211 C CA . PHE A 1 157 ? 6.988 -6.652 -17.569 1.00 65.75 157 PHE A CA 1
ATOM 1212 C C . PHE A 1 157 ? 5.698 -5.912 -17.208 1.00 65.75 157 PHE A C 1
ATOM 1214 O O . PHE A 1 157 ? 5.170 -6.029 -16.097 1.00 65.75 157 PHE A O 1
ATOM 1221 N N . GLY A 1 158 ? 5.260 -5.067 -18.132 1.00 60.72 158 GLY A N 1
ATOM 1222 C CA . GLY A 1 158 ? 4.154 -4.151 -17.928 1.00 60.72 158 GLY A CA 1
ATOM 1223 C C . GLY A 1 158 ? 2.803 -4.857 -17.986 1.00 60.72 158 GLY A C 1
ATOM 1224 O O . GLY A 1 158 ? 2.672 -6.011 -18.390 1.00 60.72 158 GLY A O 1
ATOM 1225 N N . SER A 1 159 ? 1.740 -4.118 -17.676 1.00 62.81 159 SER A N 1
ATOM 1226 C CA . SER A 1 159 ? 0.347 -4.601 -17.685 1.00 62.81 159 SER A CA 1
ATOM 1227 C C . SER A 1 159 ? -0.162 -5.120 -19.042 1.00 62.81 159 SER A C 1
ATOM 1229 O O . SER A 1 159 ? -1.277 -5.631 -19.133 1.00 62.81 159 SER A O 1
ATOM 1231 N N . ARG A 1 160 ? 0.637 -4.993 -20.107 1.00 63.62 160 ARG A N 1
ATOM 1232 C CA . ARG A 1 160 ? 0.338 -5.480 -21.463 1.00 63.62 160 ARG A CA 1
ATOM 1233 C C . ARG A 1 160 ? 1.093 -6.755 -21.834 1.00 63.62 160 ARG A C 1
ATOM 1235 O O . ARG A 1 160 ? 0.812 -7.313 -22.894 1.00 63.62 160 ARG A O 1
ATOM 1242 N N . ASP A 1 161 ? 2.022 -7.203 -20.999 1.00 68.88 161 ASP A N 1
ATOM 1243 C CA . ASP A 1 161 ? 2.830 -8.378 -21.280 1.00 68.88 161 ASP A CA 1
ATOM 1244 C C . ASP A 1 161 ? 2.117 -9.644 -20.788 1.00 68.88 161 ASP A C 1
ATOM 1246 O O . ASP A 1 161 ? 1.587 -9.717 -19.678 1.00 68.88 161 ASP A O 1
ATOM 1250 N N . LEU A 1 162 ? 2.051 -10.654 -21.658 1.00 68.44 162 LEU A N 1
ATOM 1251 C CA . LEU A 1 162 ? 1.398 -11.928 -21.366 1.00 68.44 162 LEU A CA 1
ATOM 1252 C C . LEU A 1 162 ? 2.423 -12.931 -20.853 1.00 68.44 162 LEU A C 1
ATOM 1254 O O . LEU A 1 162 ? 3.509 -13.068 -21.420 1.00 68.44 162 LEU A O 1
ATOM 1258 N N . HIS A 1 163 ? 2.065 -13.669 -19.800 1.00 6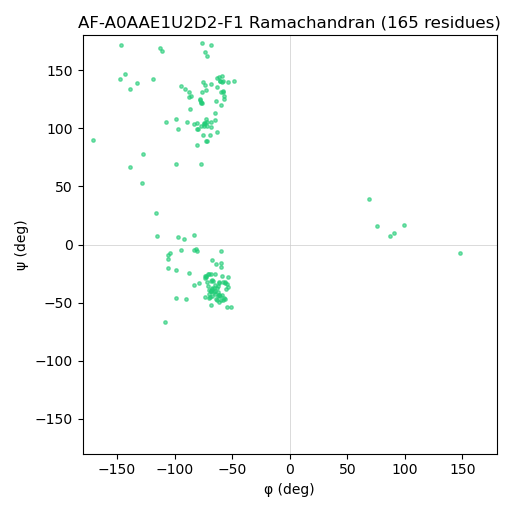3.66 163 HIS A N 1
ATOM 1259 C CA . HIS A 1 163 ? 2.886 -14.788 -19.353 1.00 63.66 163 HIS A CA 1
ATOM 1260 C C . HIS A 1 163 ? 3.011 -15.805 -20.503 1.00 63.66 163 HIS A C 1
ATOM 1262 O O . HIS A 1 163 ? 1.987 -16.149 -21.106 1.00 63.66 163 HIS A O 1
ATOM 1268 N N . PRO A 1 164 ? 4.225 -16.279 -20.841 1.00 70.69 164 PRO A N 1
ATOM 1269 C CA . PRO A 1 164 ? 4.387 -17.274 -21.890 1.00 70.69 164 PRO A CA 1
ATOM 1270 C C . PRO A 1 164 ? 3.577 -18.528 -21.539 1.00 70.69 164 PRO A C 1
ATOM 1272 O O . PRO A 1 164 ? 3.618 -19.014 -20.410 1.00 70.69 164 PRO A O 1
ATOM 1275 N N . GLY A 1 165 ? 2.800 -19.028 -22.502 1.00 68.00 165 GLY A N 1
ATOM 1276 C CA . GLY A 1 165 ? 1.995 -20.231 -22.309 1.00 68.00 165 GLY A CA 1
ATOM 1277 C C . GLY A 1 165 ? 2.878 -21.434 -21.983 1.00 68.00 165 GLY A C 1
ATOM 1278 O O . GLY A 1 165 ? 3.955 -21.587 -22.556 1.00 68.00 165 GLY A O 1
ATOM 1279 N N . ILE A 1 166 ? 2.417 -22.292 -21.070 1.00 58.97 166 ILE A N 1
ATOM 1280 C CA . ILE A 1 166 ? 3.057 -23.586 -20.819 1.00 58.97 166 ILE A CA 1
ATOM 1281 C C . ILE A 1 166 ? 2.827 -24.444 -22.068 1.00 58.97 166 ILE A C 1
ATOM 1283 O O . ILE A 1 166 ? 1.702 -24.877 -22.319 1.00 58.97 166 ILE A O 1
ATOM 1287 N N . THR A 1 167 ? 3.872 -24.614 -22.877 1.00 54.53 167 THR A N 1
ATOM 1288 C CA . THR A 1 167 ? 3.919 -25.577 -23.989 1.00 54.53 167 THR A CA 1
ATOM 1289 C C . THR A 1 167 ? 4.204 -26.979 -23.490 1.00 54.53 167 THR A C 1
ATOM 1291 O O . THR A 1 167 ? 5.090 -27.091 -22.611 1.00 54.53 167 THR A O 1
#

Organism: NCBI:txid1843537

Foldseek 3Di:
DDDDDDDDDDDDDDDDDDDPDDPPDDDDPDDPDDVVVVCVVVVVDDPPPDDDPPPLADDLPPQQADDDPVLLVVLVVLVVQLQVDDAQALCSVQVDPVLCVSFQRGADPVGDGVCNQQVQCSVPRHDRHRGDQPDPCCCRRSVSSVQVSVCVVVVRCHPPHDDDDDD

Secondary structure (DSSP, 8-state):
----PPPP----------------PPPPP-PPPPHHHHHHHHTTS-------TT--S--TTTTB----HHHHHHHHHHHHHHHHS----HHHHH--HHHHHHHTTBB-TT--BHHHHHHHHHH-TT-SS----SSSTHHHHTHHHHHHHHHHHTTS--TTPPPPP--

Sequence (167 aa):
MRRCAGVPITTTITTITTTTTILQLPPPPLHPLLPSQQQHQYNSNTHLHQHLPGTYYGGEEDGMGTVPEAIMKRLEEGYRELQATPSKSLLKKYLTPMVFNQLKRRVTAAGATLLDVIQSGLANPDSGVGVYAPDAESYIMFRDLFDPVIDDYHGGFGSRDLHPGIT